Protein 4U9R (pdb70)

B-factor: mean 65.25, std 26.07, range [25.72, 139.57]

Organism: Cupriavidus metallidurans (strain ATCC 43123 / DSM 2839 / NBRC 102507 / CH34) (NCBI:txid266264)

Solvent-accessible surface area: 8232 Å² total; per-residue (Å²): 182,70,44,87,120,20,116,28,59,7,50,106,9,2,79,66,32,54,49,23,92,4,29,0,3,118,49,0,6,60,84,0,123,64,84,159,14,22,109,34,4,69,64,76,116,22,166,104,58,69,90,0,52,0,0,0,34,5,44,56,101,68,19,63,80,62,132,0,109,108,26,0,57,52,16,0,59,95,5,33,80,90,25,11,41,23,98,49,91,5,134,62,121,22,107,137,139,81,2,124,52,9,6,62,62,5,116,89,44,87,3,21,76,59,1,106,19,57,65,72,0,59,3,59,6,1,6,14,64,119,169,37,60,27,71,34,2,46,137,35,14,45,142,137,7,65,56

InterPro domains:
  IPR001757 P-type ATPase [TIGR01494] (273-796)
  IPR006121 Heavy metal-associated domain, HMA [cd00371] (98-144)
  IPR008250 P-type ATPase, A domain superfamily [SSF81653] (303-416)
  IPR018303 P-type ATPase, phosphorylation site [PS00154] (518-524)
  IPR023214 HAD superfamily [G3DSA:3.40.50.1000] (507-770)
  IPR023298 P-type ATPase, transmembrane domain superfamily [SSF81665] (253-510)
  IPR023299 P-type ATPase, cytoplasmic domain N [G3DSA:3.40.1110.10] (527-652)
  IPR027256 P-type ATPase, subfamily IB [TIGR01525] (250-821)
  IPR036163 Heavy metal-associated domain superfamily [SSF55008] (84-148)
  IPR036412 HAD-like superfamily [SSF56784] (515-818)
  IPR044492 P-type ATPase, haloacid dehalogenase domain [SFLDF00027] (498-772)
  IPR051014 Cation Transport ATPase Type IB [PTHR48085] (89-824)
  I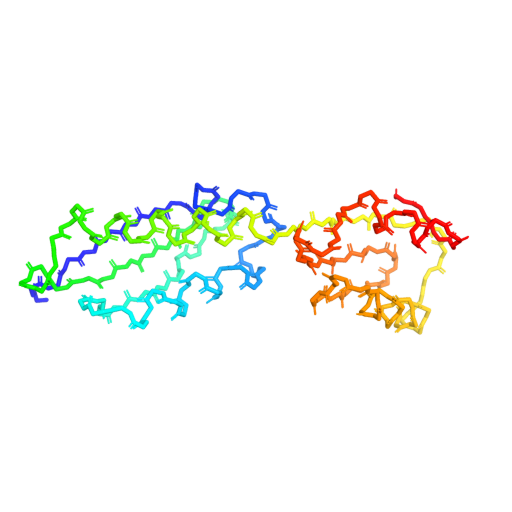PR059000 P-type ATPase, A domain [PF00122] (301-416)

Secondary structure (DSSP, 8-state):
---EEEEEEHHHHSTT-SSTTSHHHHHHHHHHHTSTTEEEEEEE--SSGGG-EEEEEE-TTTS-HHHHHHHHHHHHHHHHHHEEEEEEE-SS---HHHHHHHHHHHHTSTTEEEEEE-TT-EEEEEEETTT--HHHHHHHHHTT---

Structure (mmCIF, N/CA/C/O backbone):
data_4U9R
#
_entry.id   4U9R
#
_cell.length_a   58.160
_cell.length_b   58.160
_cell.length_c   72.010
_cell.angle_alpha   90.000
_cell.angle_beta   90.000
_cell.angle_gamma   90.000
#
_symmetry.space_group_name_H-M   'P 41'
#
loop_
_entity.id
_entity.type
_entity.pdbx_description
1 polymer 'CzcP cation efflux P1-ATPase'
2 non-polymer 'CADMIUM ION'
3 non-polymer "3,3',3''-phosphanetriyltripropanoic acid"
4 water water
#
loop_
_atom_site.group_PDB
_atom_site.id
_atom_site.type_symbol
_atom_site.label_atom_id
_atom_site.label_alt_id
_atom_site.label_comp_id
_atom_site.label_asym_id
_atom_site.label_entity_id
_atom_site.label_seq_id
_atom_site.pdbx_PDB_ins_code
_atom_site.Cartn_x
_atom_site.Cartn_y
_atom_site.Cartn_z
_atom_site.occupancy
_atom_site.B_iso_or_equiv
_atom_site.auth_seq_id
_atom_site.auth_comp_id
_atom_site.auth_asym_id
_atom_site.auth_atom_id
_atom_site.pdbx_PDB_model_num
ATOM 1 N N . ASN A 1 21 ? -37.073 40.037 12.390 1.00 80.58 21 ASN A N 1
ATOM 2 C CA . ASN A 1 21 ? -38.404 39.592 12.783 1.00 83.61 21 ASN A CA 1
ATOM 3 C C . ASN A 1 21 ? -38.356 38.440 13.781 1.00 82.13 21 ASN A C 1
ATOM 4 O O . ASN A 1 21 ? -37.887 38.602 14.908 1.00 80.62 21 ASN A O 1
ATOM 9 N N . ALA A 1 22 ? -38.844 37.278 13.360 1.00 73.50 22 ALA A N 1
ATOM 10 C CA . ALA A 1 22 ? -38.857 36.087 14.223 1.00 70.64 22 ALA A CA 1
ATOM 11 C C . ALA A 1 22 ? -37.524 35.353 14.130 1.00 66.38 22 ALA A C 1
ATOM 12 O O . ALA A 1 22 ? -37.258 34.434 14.911 1.00 73.89 22 ALA A O 1
ATOM 14 N N . THR A 1 23 ? -36.707 35.753 13.161 1.00 53.67 23 THR A N 1
ATOM 15 C CA . THR A 1 23 ? -35.380 35.188 12.934 1.00 49.91 23 THR A CA 1
ATOM 16 C C . THR A 1 23 ? -34.455 35.275 14.152 1.00 45.93 23 THR A C 1
ATOM 17 O O . THR A 1 23 ? -34.367 36.318 14.798 1.00 45.93 23 THR A O 1
ATOM 21 N N . GLU A 1 24 ? -33.780 34.174 14.471 1.00 38.62 24 GLU A N 1
ATOM 22 C CA . GLU A 1 24 ? -32.766 34.176 15.538 1.00 36.60 24 GLU A CA 1
ATOM 23 C C . GLU A 1 24 ? -31.449 33.833 14.903 1.00 35.67 24 GLU A C 1
ATOM 24 O O . GLU A 1 24 ? -31.422 33.243 13.813 1.00 30.46 24 GLU A O 1
ATOM 30 N N . LYS A 1 25 ? -30.366 34.219 15.571 1.00 32.39 25 LYS A N 1
ATOM 31 C CA . LYS A 1 25 ? -29.020 34.035 15.067 1.00 33.18 25 LYS A CA 1
ATOM 32 C C . LYS A 1 25 ? -28.166 33.298 16.066 1.00 32.21 25 LYS A C 1
ATOM 33 O O . LYS A 1 25 ? -28.279 33.553 17.239 1.00 29.90 25 LYS A O 1
ATOM 39 N N . LEU A 1 26 ? -27.269 32.449 15.592 1.00 29.86 26 LEU A N 1
ATOM 40 C CA . LEU A 1 26 ? -26.214 31.910 16.431 1.00 31.17 26 LEU A CA 1
ATOM 41 C C . LEU A 1 26 ? -24.878 32.023 15.734 1.00 30.97 26 LEU A C 1
ATOM 42 O O . LEU A 1 26 ? -24.790 31.924 14.490 1.00 28.27 26 LEU A O 1
ATOM 47 N N . ARG A 1 27 ? -23.829 32.207 16.527 1.00 29.83 27 ARG A N 1
ATOM 48 C CA . ARG A 1 27 ? -22.478 32.331 16.006 1.00 31.91 27 ARG A CA 1
ATOM 49 C C . ARG A 1 27 ? -21.533 31.412 16.704 1.00 32.93 27 ARG A C 1
ATOM 50 O O . ARG A 1 27 ? -21.663 31.160 17.882 1.00 33.64 27 ARG A O 1
ATOM 58 N N . LEU A 1 28 ? -20.573 30.914 15.960 1.00 33.17 28 LEU A N 1
ATOM 59 C CA . LEU A 1 28 ? -19.558 30.067 16.480 1.00 37.20 28 LEU A CA 1
ATOM 60 C C . LEU A 1 28 ? -18.252 30.468 15.794 1.00 41.56 28 LEU A C 1
ATOM 61 O O . LEU A 1 28 ? -18.258 31.011 14.672 1.00 39.37 28 LEU A O 1
ATOM 66 N N . ASP A 1 29 ? -17.141 30.194 16.456 1.00 40.71 29 ASP A N 1
ATOM 67 C CA . ASP A 1 29 ? -15.853 30.583 15.950 1.00 45.88 29 ASP A CA 1
ATOM 68 C C . ASP A 1 29 ? -15.407 29.549 14.942 1.00 43.11 29 ASP A C 1
ATOM 69 O O . ASP A 1 29 ? -15.609 28.356 15.115 1.00 43.34 29 ASP A O 1
ATOM 74 N N . ILE A 1 30 ? -14.833 30.014 13.846 1.00 45.42 30 ILE A N 1
ATOM 75 C CA . ILE A 1 30 ? -14.487 29.119 12.747 1.00 45.36 30 ILE A CA 1
ATOM 76 C C . ILE A 1 30 ? -13.477 28.059 13.162 1.00 46.53 30 ILE A C 1
ATOM 77 O O . ILE A 1 30 ? -13.655 26.884 12.835 1.00 44.45 30 ILE A O 1
ATOM 82 N N . PRO A 1 31 ? -12.423 28.451 13.911 1.00 47.41 31 PRO A N 1
ATOM 83 C CA . PRO A 1 31 ? -11.471 27.403 14.244 1.00 48.42 31 PRO A CA 1
ATOM 84 C C . PRO A 1 31 ? -12.079 26.319 15.121 1.00 49.21 31 PRO A C 1
ATOM 85 O O . PRO A 1 31 ? -11.564 25.210 15.148 1.00 54.64 31 PRO A O 1
ATOM 89 N N . VAL A 1 32 ? -13.188 26.621 15.795 1.00 49.36 32 VAL A N 1
ATOM 90 C CA . VAL A 1 32 ? -13.877 25.633 16.606 1.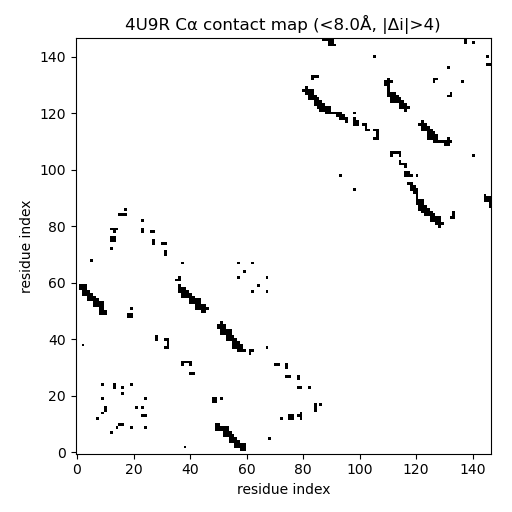00 47.74 32 VAL A CA 1
ATOM 91 C C . VAL A 1 32 ? -14.570 24.603 15.732 1.00 46.99 32 VAL A C 1
ATOM 92 O O . VAL A 1 32 ? -14.571 23.427 16.076 1.00 45.06 32 VAL A O 1
ATOM 96 N N . LEU A 1 33 ? -15.197 25.050 14.637 1.00 40.98 33 LEU A N 1
ATOM 97 C CA . LEU A 1 33 ? -15.832 24.155 13.721 1.00 38.09 33 LEU A CA 1
ATOM 98 C C . LEU A 1 33 ? -14.819 23.515 12.798 1.00 41.23 33 LEU A C 1
ATOM 99 O O . LEU A 1 33 ? -14.943 22.346 12.464 1.00 35.93 33 LEU A O 1
ATOM 104 N N . LEU A 1 34 ? -13.864 24.323 12.333 1.00 42.32 34 LEU A N 1
ATOM 105 C CA . LEU A 1 34 ? -12.937 23.913 11.288 1.00 43.43 34 LEU A CA 1
ATOM 106 C C . LEU A 1 34 ? -11.518 24.197 11.798 1.00 47.58 34 LEU A C 1
ATOM 107 O O . LEU A 1 34 ? -10.925 25.207 11.429 1.00 47.82 34 LEU A O 1
ATOM 112 N N . PRO A 1 35 ? -11.013 23.339 12.704 1.00 48.80 35 PRO A N 1
ATOM 113 C CA . PRO A 1 35 ? -9.654 23.513 13.233 1.00 57.64 35 PRO A CA 1
ATOM 114 C C . PRO A 1 35 ? -8.575 23.334 12.167 1.00 52.88 3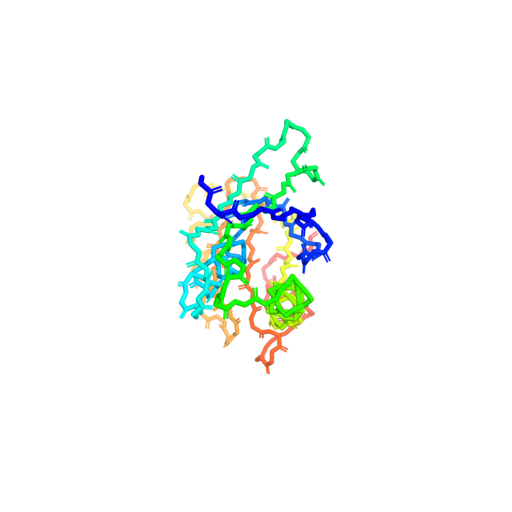5 PRO A C 1
ATOM 115 O O . PRO A 1 35 ? -8.681 22.460 11.314 1.00 54.82 35 PRO A O 1
ATOM 119 N N . GLY A 1 36 ? -7.572 24.199 12.187 1.00 61.98 36 GLY A N 1
ATOM 120 C CA . GLY A 1 36 ? -6.352 23.983 11.392 1.00 64.86 36 GLY A CA 1
ATOM 121 C C . GLY A 1 36 ? -6.434 24.377 9.931 1.00 67.60 36 GLY A C 1
ATOM 122 O O . GLY A 1 36 ? -5.748 23.801 9.090 1.00 69.78 36 GLY A O 1
ATOM 123 N N . LEU A 1 37 ? -7.277 25.350 9.613 1.00 67.64 37 LEU A N 1
ATOM 124 C CA . LEU A 1 37 ? -7.276 25.926 8.283 1.00 65.67 37 LEU A CA 1
ATOM 125 C C . LEU A 1 37 ? -6.152 26.956 8.204 1.00 73.22 37 LEU A C 1
ATOM 126 O O . LEU A 1 37 ? -5.845 27.608 9.212 1.00 72.81 37 LEU A O 1
ATOM 131 N N . PRO A 1 38 ? -5.538 27.114 7.013 1.00 76.58 38 PRO A N 1
ATOM 132 C CA . PRO A 1 38 ? -4.575 28.201 6.807 1.00 82.01 38 PRO A CA 1
ATOM 133 C C . PRO A 1 38 ? -5.188 29.570 7.067 1.00 82.58 38 PRO A C 1
ATOM 134 O O . PRO A 1 38 ? -4.618 30.382 7.798 1.00 84.84 38 PRO A O 1
ATOM 138 N N . ASP A 1 39 ? -6.346 29.814 6.464 1.00 81.39 39 ASP A N 1
ATOM 139 C CA . ASP A 1 39 ? -7.100 31.039 6.704 1.00 77.47 39 ASP A CA 1
ATOM 140 C C . ASP A 1 39 ? -8.592 30.769 6.494 1.00 72.81 39 ASP A C 1
ATOM 141 O O . ASP A 1 39 ? -8.987 29.670 6.090 1.00 67.76 39 ASP A O 1
ATOM 146 N N . SER A 1 40 ? -9.403 31.784 6.755 1.00 69.85 40 SER A N 1
ATOM 147 C CA . SER A 1 40 ? -10.849 31.683 6.626 1.00 67.81 40 SER A CA 1
ATOM 148 C C . SER A 1 40 ? -11.311 31.738 5.169 1.00 66.65 40 SER A C 1
ATOM 149 O O . SER A 1 40 ? -12.518 31.672 4.883 1.00 65.98 40 SER A O 1
ATOM 152 N N . SER A 1 41 ? -10.362 31.866 4.246 1.00 60.17 41 SER A N 1
ATOM 153 C CA . SER A 1 41 ? -10.674 31.799 2.836 1.00 56.28 41 SER A CA 1
ATOM 154 C C . SER A 1 41 ? -10.532 30.368 2.286 1.00 50.71 41 SER A C 1
ATOM 155 O O . SER A 1 41 ? -10.918 30.110 1.143 1.00 52.05 41 SER A O 1
ATOM 158 N N . ASP A 1 42 ? -9.991 29.443 3.088 1.00 49.56 42 ASP A N 1
ATOM 159 C CA . ASP A 1 42 ? -9.878 28.023 2.688 1.00 48.57 42 ASP A CA 1
ATOM 160 C C . ASP A 1 42 ? -11.288 27.552 2.310 1.00 49.40 42 ASP A C 1
ATOM 161 O O . ASP A 1 42 ? -12.259 27.955 2.942 1.00 52.27 42 ASP A O 1
ATOM 166 N N . PRO A 1 43 ? -11.408 26.750 1.246 1.00 47.82 43 PRO A N 1
ATOM 167 C CA . PRO A 1 43 ? -12.703 26.360 0.723 1.00 48.16 43 PRO A CA 1
ATOM 168 C C . PRO A 1 43 ? -13.549 25.485 1.653 1.00 47.50 43 PRO A C 1
ATOM 169 O O . PRO A 1 43 ? -14.718 25.228 1.341 1.00 42.94 43 PRO A O 1
ATOM 173 N N . CYS A 1 44 ? -12.955 25.020 2.749 1.00 40.09 44 CYS A N 1
ATOM 174 C CA . CYS A 1 44 ? -13.684 24.342 3.800 1.00 38.81 44 CYS A CA 1
ATOM 175 C C . CYS A 1 44 ? -14.798 25.258 4.384 1.00 34.25 44 CYS A C 1
ATOM 176 O O . CYS A 1 44 ? -15.895 24.808 4.636 1.00 35.47 44 CYS A O 1
ATOM 179 N N . VAL A 1 45 ? -14.512 26.537 4.559 1.00 38.19 45 VAL A N 1
ATOM 180 C CA . VAL A 1 45 ? -15.495 27.498 5.045 1.00 38.04 45 VAL A CA 1
ATOM 181 C C . VAL A 1 45 ? -16.730 27.568 4.142 1.00 39.93 45 VAL A C 1
ATOM 182 O O . VAL A 1 45 ? -17.875 27.536 4.646 1.00 39.75 45 VAL A O 1
ATOM 186 N N . GLU A 1 46 ? -16.493 27.632 2.829 1.00 40.26 46 GLU A N 1
ATOM 187 C CA . GLU A 1 46 ? -17.552 27.593 1.782 1.00 40.76 46 GLU A CA 1
ATOM 188 C C . GLU A 1 46 ? -18.261 26.256 1.725 1.00 35.80 46 GLU A C 1
ATOM 189 O O . GLU A 1 46 ? -19.484 26.199 1.498 1.00 32.50 46 GLU A O 1
ATOM 195 N N . ARG A 1 47 ? -17.515 25.167 1.865 1.00 34.52 47 ARG A N 1
ATOM 196 C CA . ARG A 1 47 ? -18.172 23.857 1.931 1.00 37.52 47 ARG A CA 1
ATOM 197 C C . ARG A 1 47 ? -19.207 23.845 3.070 1.00 35.39 47 ARG A C 1
ATOM 198 O O . ARG A 1 47 ? -20.352 23.435 2.882 1.00 35.35 47 ARG A O 1
ATOM 206 N N . LEU A 1 48 ? -18.778 24.300 4.241 1.00 32.11 48 LEU A N 1
ATOM 207 C CA . LEU A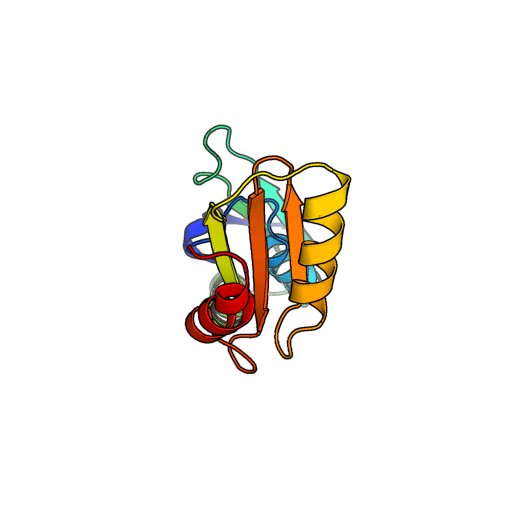 1 48 ? -19.625 24.341 5.428 1.00 31.93 48 LEU A CA 1
ATOM 208 C C . LEU A 1 48 ? -20.833 25.225 5.186 1.00 31.33 48 LEU A C 1
ATOM 209 O O . LEU A 1 48 ? -21.959 24.800 5.377 1.00 28.21 48 LEU A O 1
ATOM 214 N N . LEU A 1 49 ? -20.602 26.448 4.739 1.00 30.99 49 LEU A N 1
ATOM 215 C CA . LEU A 1 49 ? -21.702 27.383 4.523 1.00 31.67 49 LEU A CA 1
ATOM 216 C C . LEU A 1 49 ? -22.669 26.904 3.458 1.00 30.87 49 LEU A C 1
ATOM 217 O O . LEU A 1 49 ? -23.862 26.949 3.679 1.00 28.93 49 LEU A O 1
ATOM 222 N N . SER A 1 50 ? -22.179 26.411 2.332 1.00 30.50 50 SER A N 1
ATOM 223 C CA . SER A 1 50 ? -23.101 25.985 1.244 1.00 32.43 50 SER A CA 1
ATOM 224 C C . SER A 1 50 ? -23.918 24.735 1.619 1.00 31.72 50 SER A C 1
ATOM 225 O O . SER A 1 50 ? -25.119 24.601 1.264 1.00 31.30 50 SER A O 1
ATOM 228 N N . GLU A 1 51 ? -23.313 23.851 2.373 1.00 31.51 51 GLU A N 1
ATOM 229 C CA . GLU A 1 51 ? -24.058 22.708 2.919 1.00 33.79 51 GLU A CA 1
ATOM 230 C C . GLU A 1 51 ? -25.100 23.154 3.912 1.00 34.09 51 GLU A C 1
ATOM 231 O O . GLU A 1 51 ? -26.227 22.684 3.849 1.00 33.23 51 GLU A O 1
ATOM 237 N N . LEU A 1 52 ? -24.772 24.110 4.783 1.00 31.73 52 LEU A N 1
ATOM 238 C CA . LEU A 1 52 ? -25.795 24.608 5.715 1.00 31.32 52 LEU A CA 1
ATOM 239 C C . LEU A 1 52 ? -26.939 25.288 5.019 1.00 31.63 52 LEU A C 1
ATOM 240 O O . LEU A 1 52 ? -28.071 25.159 5.472 1.00 27.64 52 LEU A O 1
ATOM 245 N N . ARG A 1 53 ? -26.662 26.021 3.926 1.00 28.22 53 ARG A N 1
ATOM 246 C CA . ARG A 1 53 ? -27.709 26.750 3.238 1.00 28.25 53 ARG A CA 1
ATOM 247 C C . ARG A 1 53 ? -28.765 25.848 2.589 1.00 28.13 53 ARG A C 1
ATOM 248 O O . ARG A 1 53 ? -29.947 26.221 2.414 1.00 29.82 53 ARG A O 1
ATOM 256 N N . GLY A 1 54 ? -28.329 24.653 2.258 1.00 28.97 54 GLY A N 1
ATOM 257 C CA . GLY A 1 54 ? -29.189 23.623 1.769 1.00 31.05 54 GLY A CA 1
ATOM 258 C C . GLY A 1 54 ? -30.134 22.967 2.746 1.00 33.18 54 GLY A C 1
ATOM 259 O O . GLY A 1 54 ? -30.981 22.204 2.282 1.00 33.89 54 GLY A O 1
ATOM 260 N N . LYS A 1 55 ? -30.029 23.256 4.055 1.00 32.08 55 LYS A N 1
ATOM 261 C CA . LYS A 1 55 ? -30.853 22.579 5.080 1.00 37.29 55 LYS A CA 1
ATOM 262 C C . LYS A 1 55 ? -32.089 23.371 5.429 1.00 36.35 55 LYS A C 1
ATOM 263 O O . LYS A 1 55 ? -32.012 24.582 5.618 1.00 32.58 55 LYS A O 1
ATOM 269 N N . GLU A 1 56 ? -33.215 22.686 5.598 1.00 36.81 56 GLU A N 1
ATOM 270 C CA . GLU A 1 56 ? -34.449 23.369 5.971 1.00 40.22 56 GLU A CA 1
ATOM 271 C C . GLU A 1 56 ? -34.315 24.174 7.296 1.00 39.94 56 GLU A C 1
ATOM 272 O O . GLU A 1 56 ? -33.641 23.770 8.211 1.00 41.73 56 GLU A O 1
ATOM 278 N N . GLY A 1 57 ? -34.932 25.342 7.354 1.00 41.54 57 GLY A N 1
ATOM 279 C CA . GLY A 1 57 ? -34.862 26.173 8.525 1.00 43.63 57 GLY A CA 1
ATOM 280 C C . GLY A 1 57 ? -33.762 27.220 8.536 1.00 40.81 57 GLY A C 1
ATOM 281 O O . GLY A 1 57 ? -33.851 28.164 9.302 1.00 38.58 57 GLY A O 1
ATOM 282 N N . VAL A 1 58 ? -32.722 27.053 7.715 1.00 37.53 58 VAL A N 1
ATOM 283 C CA . VAL A 1 58 ? -31.673 28.044 7.613 1.00 33.91 58 VAL A CA 1
ATOM 284 C C . VAL A 1 58 ? -32.152 29.184 6.753 1.00 30.50 58 VAL A C 1
ATOM 285 O O . VAL A 1 58 ? -32.497 29.008 5.563 1.00 31.46 58 VAL A O 1
ATOM 289 N N . GLU A 1 59 ? -32.132 30.368 7.333 1.00 30.15 59 GLU A N 1
ATOM 290 C CA . GLU A 1 59 ? -32.503 31.584 6.633 1.00 33.34 59 GLU A CA 1
ATOM 291 C C . GLU A 1 59 ? -31.299 32.292 6.048 1.00 33.16 59 GLU A C 1
ATOM 292 O O . GLU A 1 59 ? -31.400 33.038 5.066 1.00 36.40 59 GLU A O 1
ATOM 298 N N . ALA A 1 60 ? -30.151 32.069 6.653 1.00 32.46 60 ALA A N 1
ATOM 299 C CA . ALA A 1 60 ? -28.907 32.553 6.102 1.00 29.82 60 ALA A CA 1
ATOM 300 C C . ALA A 1 60 ? -27.746 31.960 6.839 1.00 29.72 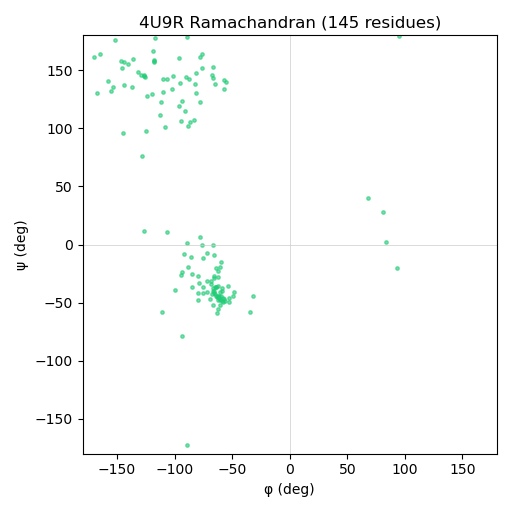60 ALA A C 1
ATOM 301 O O . ALA A 1 60 ? -27.857 31.459 7.983 1.00 30.55 60 ALA A O 1
ATOM 303 N N . ALA A 1 61 ? -26.618 32.025 6.181 1.00 28.76 61 ALA A N 1
ATOM 304 C CA . ALA A 1 61 ? -25.385 31.629 6.763 1.00 30.84 61 ALA A CA 1
ATOM 305 C C . ALA A 1 61 ? -24.268 32.404 6.074 1.00 35.18 61 ALA A C 1
ATOM 306 O O . ALA A 1 61 ? -24.254 32.533 4.833 1.00 37.73 61 ALA A O 1
ATOM 308 N N . HIS A 1 62 ? -23.337 32.930 6.868 1.00 33.98 62 HIS A N 1
ATOM 309 C CA . HIS A 1 62 ? -22.267 33.756 6.318 1.00 35.14 62 HIS A CA 1
ATOM 310 C C . HIS A 1 62 ? -21.149 33.914 7.340 1.00 34.23 62 HIS A C 1
ATOM 311 O O . HIS A 1 62 ? -21.301 33.588 8.557 1.00 28.74 62 HIS A O 1
ATOM 318 N N . ILE A 1 63 ? -20.011 34.355 6.844 1.00 32.58 63 ILE A N 1
ATOM 319 C CA . ILE A 1 63 ? -18.837 34.604 7.660 1.00 38.79 63 ILE A CA 1
ATOM 320 C C . ILE A 1 63 ? -18.887 36.015 8.194 1.00 39.39 63 ILE A C 1
ATOM 321 O O . ILE A 1 63 ? -19.355 36.916 7.504 1.00 40.28 63 ILE A O 1
ATOM 326 N N . LYS A 1 64 ? -18.437 36.183 9.438 1.00 44.98 64 LYS A N 1
ATOM 327 C CA . LYS A 1 64 ? -18.190 37.491 10.081 1.00 49.01 64 LYS A CA 1
ATOM 328 C C . LYS A 1 64 ? -16.693 37.600 10.295 1.00 51.40 64 LYS A C 1
ATOM 329 O O . LYS A 1 64 ? -16.108 36.866 11.110 1.00 54.35 64 LYS A O 1
ATOM 335 N N . THR A 1 65 ? -16.074 38.501 9.558 1.00 55.14 65 THR A N 1
ATOM 336 C CA . THR A 1 65 ? -14.623 38.553 9.463 1.00 63.62 65 THR A CA 1
ATOM 337 C C . THR A 1 65 ? -13.992 39.274 10.642 1.00 67.99 65 THR A C 1
ATOM 338 O O . THR A 1 65 ? -14.415 40.372 11.001 1.00 64.69 65 THR A O 1
ATOM 342 N N . ALA A 1 66 ? -12.985 38.647 11.244 1.00 76.97 66 ALA A N 1
ATOM 343 C CA . ALA A 1 66 ? -12.184 39.299 12.282 1.00 91.78 66 ALA A CA 1
ATOM 344 C C . ALA A 1 66 ? -10.845 39.773 11.714 1.00 100.24 66 ALA A C 1
ATOM 345 O O . ALA A 1 66 ? -10.264 39.121 10.834 1.00 103.14 66 ALA A O 1
ATOM 347 N N . ASN A 1 67 ? -10.371 40.911 12.224 1.00 112.61 67 ASN A N 1
ATOM 348 C CA . ASN A 1 67 ? -9.062 41.464 11.851 1.00 113.77 67 ASN A CA 1
ATOM 349 C C . ASN A 1 67 ? -7.947 40.478 12.186 1.00 110.47 67 ASN A C 1
ATOM 350 O O . ASN A 1 67 ? -7.038 40.253 11.381 1.00 106.12 67 ASN A O 1
ATOM 355 N N . VAL A 1 68 ? -8.034 39.897 13.382 1.00 106.73 68 VAL A N 1
ATOM 356 C CA . VAL A 1 68 ? -7.284 38.691 13.716 1.00 108.30 68 VAL A CA 1
ATOM 357 C C . VAL A 1 68 ? -8.096 37.513 13.165 1.00 108.62 68 VAL A C 1
ATOM 358 O O . VAL A 1 68 ? -9.143 37.165 13.717 1.00 108.81 68 VAL A O 1
ATOM 362 N N . ASP A 1 69 ? -7.619 36.906 12.079 1.00 102.84 69 ASP A N 1
ATOM 363 C CA . ASP A 1 69 ? -8.441 35.981 11.284 1.00 97.11 69 ASP A CA 1
ATOM 364 C C . ASP A 1 69 ? -9.079 34.834 12.082 1.00 97.62 69 ASP A C 1
ATOM 365 O O . A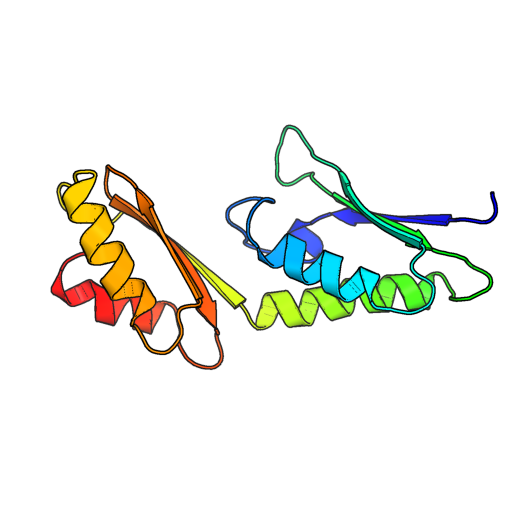SP A 1 69 ? -10.209 34.433 11.789 1.00 95.77 69 ASP A O 1
ATOM 370 N N . SER A 1 70 ? -8.373 34.321 13.090 1.00 95.16 70 SER A N 1
ATOM 371 C CA . SER A 1 70 ? -8.869 33.184 13.889 1.00 92.66 70 SER A CA 1
ATOM 372 C C . SER A 1 70 ? -9.941 33.545 14.948 1.00 83.41 70 SER A C 1
ATOM 373 O O . SER A 1 70 ? -10.317 32.696 15.776 1.00 72.99 70 SER A O 1
ATOM 376 N N . ASP A 1 71 ? -10.398 34.802 14.934 1.00 74.41 71 ASP A N 1
ATOM 377 C CA . ASP A 1 71 ? -11.592 35.225 15.663 1.00 72.23 71 ASP A CA 1
ATOM 378 C C . ASP A 1 71 ? -12.762 35.465 14.695 1.00 65.08 71 ASP A C 1
ATOM 379 O O . ASP A 1 71 ? -13.784 36.053 15.077 1.00 55.79 71 ASP A O 1
ATOM 384 N N . SER A 1 72 ? -12.599 35.053 13.439 1.00 53.31 72 SER A N 1
ATOM 385 C CA . SER A 1 72 ? -13.698 35.098 12.479 1.00 52.20 72 SER A CA 1
ATOM 386 C C . SER A 1 72 ? -14.766 34.100 12.906 1.00 46.50 72 SER A C 1
ATOM 387 O O . SER A 1 72 ? -14.459 33.019 13.369 1.00 43.24 72 SER A O 1
ATOM 390 N N . GLN A 1 73 ? -16.018 34.456 12.707 1.00 40.87 73 GLN A N 1
ATOM 391 C CA . GLN A 1 73 ? -17.100 33.572 13.057 1.00 42.23 73 GLN A CA 1
ATOM 392 C C . GLN A 1 73 ? -17.941 33.182 11.854 1.00 41.09 73 GLN A C 1
ATOM 393 O O . GLN A 1 73 ? -17.831 33.784 10.763 1.00 39.31 73 GLN A O 1
ATOM 399 N N . ILE A 1 74 ? -18.779 32.166 12.051 1.00 38.49 74 ILE A N 1
ATOM 400 C CA . ILE A 1 74 ? -19.929 31.995 11.172 1.00 37.63 74 ILE A CA 1
ATOM 401 C C . ILE A 1 74 ? -21.137 32.387 11.936 1.00 35.09 74 ILE A C 1
ATOM 402 O O . ILE A 1 74 ? -21.244 32.106 13.135 1.00 31.80 74 ILE A O 1
ATOM 407 N N . CYS A 1 75 ? -22.039 33.030 11.221 1.00 31.03 75 CYS A N 1
ATOM 408 C CA . CYS A 1 75 ? -23.266 33.457 11.740 1.00 33.29 75 CYS A CA 1
ATOM 409 C C . CYS A 1 75 ? -24.342 32.765 10.921 1.00 31.18 75 CYS A C 1
ATOM 410 O O . CYS A 1 75 ? -24.332 32.797 9.689 1.00 28.72 75 CYS A O 1
ATOM 413 N N . VAL A 1 76 ? -25.283 32.131 11.620 1.00 28.53 76 VAL A N 1
ATOM 414 C CA . VAL A 1 76 ? -26.347 31.410 10.999 1.00 27.31 76 VAL A CA 1
ATOM 415 C C . VAL A 1 76 ? -27.649 31.977 11.512 1.00 29.93 76 VAL A C 1
ATOM 416 O O . VAL A 1 76 ? -27.842 32.082 12.703 1.00 29.20 76 VAL A O 1
ATOM 420 N N . HIS A 1 77 ? -28.533 32.343 10.593 1.00 26.73 77 HIS A N 1
ATOM 421 C CA . HIS A 1 77 ? -29.828 32.816 10.908 1.00 28.90 77 HIS A CA 1
ATOM 422 C C . HIS A 1 77 ? -30.818 31.675 10.663 1.00 32.95 77 HIS A C 1
ATOM 423 O O . HIS A 1 77 ? -30.774 30.986 9.643 1.00 34.51 77 HIS A O 1
ATOM 430 N N . TYR A 1 78 ? -31.707 31.472 11.615 1.00 33.24 78 TYR A N 1
ATOM 431 C CA . TYR A 1 78 ? -32.688 30.448 11.504 1.00 35.68 78 TYR A CA 1
ATOM 432 C C . TYR A 1 78 ? -34.072 30.963 11.945 1.00 36.89 78 TYR A C 1
ATOM 433 O O . TYR A 1 78 ? -34.212 31.986 12.660 1.00 38.31 78 TYR A O 1
ATOM 442 N N . ASP A 1 79 ? -35.076 30.238 11.481 1.00 39.23 79 ASP A N 1
ATOM 443 C CA . ASP A 1 79 ? -36.480 30.420 11.841 1.00 41.54 79 ASP A CA 1
ATOM 444 C C . ASP A 1 79 ? -36.810 29.472 12.989 1.00 40.92 79 ASP A C 1
ATOM 445 O O . ASP A 1 79 ? -36.943 28.261 12.780 1.00 44.97 79 ASP A O 1
ATOM 450 N N . PRO A 1 80 ? -36.954 29.998 14.208 1.00 40.55 80 PRO A N 1
ATOM 451 C CA . PRO A 1 80 ? -37.225 29.082 15.289 1.00 46.92 80 PRO A CA 1
ATOM 452 C C . PRO A 1 80 ? -38.602 28.364 15.241 1.00 50.72 80 PRO A C 1
ATOM 453 O O . PRO A 1 80 ? -38.876 27.570 16.129 1.00 54.33 80 PRO A O 1
ATOM 457 N N . ALA A 1 81 ? -39.451 28.627 14.247 1.00 48.92 81 ALA A N 1
ATOM 458 C CA . ALA A 1 81 ? -40.693 27.860 14.109 1.00 52.21 81 ALA A CA 1
ATOM 459 C C . ALA A 1 81 ? -40.430 26.586 13.331 1.00 54.25 81 ALA A C 1
ATOM 460 O O . ALA A 1 81 ? -41.133 25.604 13.491 1.00 59.52 81 ALA A O 1
ATOM 462 N N . ALA A 1 82 ? -39.390 26.613 12.502 1.00 55.95 82 ALA A N 1
ATOM 463 C CA . ALA A 1 82 ? -39.003 25.492 11.665 1.00 49.70 82 ALA A CA 1
ATOM 464 C C . ALA A 1 82 ? -37.952 24.594 12.302 1.00 48.73 82 ALA A C 1
ATOM 465 O O . ALA A 1 82 ? -37.818 23.428 11.913 1.00 46.56 82 ALA A O 1
ATOM 467 N N . ILE A 1 83 ? -37.164 25.119 13.242 1.00 45.50 83 ILE A N 1
ATOM 468 C CA . ILE A 1 83 ? -36.069 24.324 13.819 1.00 39.35 83 ILE A CA 1
ATOM 469 C C . ILE A 1 83 ? -35.675 24.873 15.164 1.00 37.35 83 ILE A C 1
ATOM 470 O O . ILE A 1 83 ? -35.678 26.089 15.363 1.00 40.15 83 ILE A O 1
ATOM 475 N N . SER A 1 84 ? -35.380 23.993 16.113 1.00 35.51 84 SER A N 1
ATOM 476 C CA . SER A 1 84 ? -35.019 24.431 17.438 1.00 34.19 84 SER A CA 1
ATOM 477 C C . SER A 1 84 ? -33.567 24.920 17.438 1.00 34.60 84 SER A C 1
ATOM 478 O O . SER A 1 84 ? -32.801 24.586 16.534 1.00 35.19 84 SER A O 1
ATOM 481 N N . LEU A 1 85 ? -33.184 25.691 18.442 1.00 33.81 85 LEU A N 1
ATOM 482 C CA . LEU A 1 85 ? -31.800 26.106 18.557 1.00 33.03 85 LEU A CA 1
ATOM 483 C C . LEU A 1 85 ? -30.864 24.898 18.691 1.00 33.68 85 LEU A C 1
ATOM 484 O O . LEU A 1 85 ? -29.839 24.809 18.017 1.00 33.74 85 LEU A O 1
ATOM 489 N N . ALA A 1 86 ? -31.217 23.977 19.569 1.00 31.26 86 ALA A N 1
ATOM 490 C CA . ALA A 1 86 ? -30.451 22.735 19.754 1.00 33.94 86 ALA A CA 1
ATOM 491 C C . ALA A 1 86 ? -30.133 22.009 18.460 1.00 31.81 86 ALA A C 1
ATOM 492 O O . ALA A 1 86 ? -29.024 21.553 18.240 1.00 32.11 86 ALA A O 1
ATOM 494 N N . ARG A 1 87 ? -31.137 21.919 17.614 1.00 32.94 87 ARG A N 1
ATOM 495 C CA . ARG A 1 87 ? -31.071 21.227 16.345 1.00 35.57 87 ARG A CA 1
ATOM 496 C C . ARG A 1 87 ? -30.282 22.024 15.272 1.00 33.81 87 ARG A C 1
ATOM 497 O O . ARG A 1 87 ? -29.468 21.446 14.555 1.00 30.67 87 ARG A O 1
ATOM 505 N N . ILE A 1 88 ? -30.463 23.345 15.177 1.00 31.68 88 ILE A N 1
ATOM 506 C CA . ILE A 1 88 ? -29.644 24.099 14.229 1.00 29.42 88 ILE A CA 1
ATOM 507 C C . ILE A 1 88 ? -28.166 24.035 14.652 1.00 26.64 88 ILE A C 1
ATOM 508 O O . ILE A 1 88 ? -27.289 23.757 13.828 1.00 27.29 88 ILE A O 1
ATOM 513 N N . ARG A 1 89 ? -27.881 24.171 15.933 1.00 26.00 89 ARG A N 1
ATOM 514 C CA . ARG A 1 89 ? -26.481 24.163 16.380 1.00 26.89 89 ARG A CA 1
ATOM 515 C C . ARG A 1 89 ? -25.811 22.778 16.132 1.00 30.93 89 ARG A C 1
ATOM 516 O O . ARG A 1 89 ? -24.634 22.687 15.764 1.00 30.96 89 ARG A O 1
ATOM 524 N N . GLU A 1 90 ? -26.577 21.710 16.310 1.00 33.82 90 GLU A N 1
ATOM 525 C CA . GLU A 1 90 ? -26.098 20.346 16.055 1.00 36.11 90 GLU A CA 1
ATOM 526 C C . GLU A 1 90 ? -25.766 20.147 14.591 1.00 32.47 90 GLU A C 1
ATOM 527 O O . GLU A 1 90 ? -24.734 19.560 14.243 1.00 33.88 90 GLU A O 1
ATOM 533 N N . LEU A 1 91 ? -26.649 20.627 13.742 1.00 31.66 91 LEU A N 1
ATOM 534 C CA . LEU A 1 91 ? -26.416 20.658 12.318 1.00 36.21 91 LEU A CA 1
ATOM 535 C C . LEU A 1 91 ? -25.139 21.433 12.002 1.00 33.69 91 LEU A C 1
ATOM 536 O O . LEU A 1 91 ? -24.303 20.954 11.262 1.00 32.65 91 LEU A O 1
ATOM 541 N N . VAL A 1 92 ? -24.958 22.607 12.591 1.00 33.31 92 VAL A N 1
ATOM 542 C CA . VAL A 1 92 ? -23.712 23.353 12.355 1.00 31.56 92 VAL A CA 1
ATOM 543 C C . VAL A 1 92 ? -22.481 22.603 12.851 1.00 30.18 92 VAL A C 1
ATOM 544 O O . VAL A 1 92 ? -21.552 22.403 12.099 1.00 31.32 92 VAL A O 1
ATOM 548 N N . THR A 1 93 ? -22.448 22.224 14.122 1.00 31.11 93 THR A N 1
ATOM 549 C CA . THR A 1 93 ? -21.271 21.570 14.696 1.00 31.84 93 THR A CA 1
ATOM 550 C C . THR A 1 93 ? -20.992 20.206 14.059 1.00 34.06 93 THR A C 1
ATOM 551 O O . THR A 1 93 ? -19.829 19.840 13.890 1.00 33.11 93 THR A O 1
ATOM 555 N N . SER A 1 94 ? -22.022 19.441 13.710 1.00 33.14 94 SER A N 1
ATOM 556 C CA . SER A 1 94 ? -21.754 18.125 13.106 1.00 36.51 94 SER A CA 1
ATOM 557 C C . SER A 1 94 ? -21.372 18.215 11.608 1.00 39.21 94 SER A C 1
ATOM 558 O O . SER A 1 94 ? -20.601 17.391 11.114 1.00 39.97 94 SER A O 1
ATOM 561 N N . THR A 1 95 ? -21.919 19.179 10.879 1.00 36.75 95 THR A N 1
ATOM 562 C CA . THR A 1 95 ? -21.529 19.342 9.481 1.00 35.97 95 THR A CA 1
ATOM 563 C C . THR A 1 95 ? -20.056 19.758 9.446 1.00 36.37 95 THR A C 1
ATOM 564 O O . THR A 1 95 ? -19.283 19.277 8.621 1.00 38.81 95 THR A O 1
ATOM 568 N N . GLY A 1 96 ? -19.679 20.623 10.367 1.00 34.98 96 GLY A N 1
ATOM 569 C CA . GLY A 1 96 ? -18.289 21.030 10.556 1.00 38.23 96 GLY A CA 1
ATOM 570 C C . GLY A 1 96 ? -17.360 19.894 10.905 1.00 43.14 96 GLY A C 1
ATOM 571 O O . GLY A 1 96 ? -16.223 19.826 10.392 1.00 39.07 96 GLY A O 1
ATOM 572 N N . ALA A 1 97 ? -17.826 18.988 11.771 1.00 44.69 97 ALA A N 1
ATOM 573 C CA . ALA A 1 97 ? -17.019 17.840 12.186 1.00 43.06 97 ALA A CA 1
ATOM 574 C C . ALA A 1 97 ? -16.686 16.956 10.996 1.00 40.83 97 ALA A C 1
ATOM 575 O O . ALA A 1 97 ? -15.560 16.551 10.855 1.00 46.95 97 ALA A O 1
ATOM 577 N N . VAL A 1 98 ? -17.654 16.693 10.140 1.00 39.02 98 VAL A N 1
ATOM 578 C CA . VAL A 1 98 ? -17.447 15.856 8.973 1.00 44.04 98 VAL A CA 1
ATOM 579 C C . VAL A 1 98 ? -16.522 16.496 7.930 1.00 45.65 98 VAL A C 1
ATOM 580 O O . VAL A 1 98 ? -15.673 15.810 7.361 1.00 45.42 98 VAL A O 1
ATOM 584 N N . ILE A 1 99 ? -16.691 17.791 7.670 1.00 43.68 99 ILE A N 1
ATOM 585 C CA . ILE A 1 99 ? -15.799 18.500 6.752 1.00 39.42 99 ILE A CA 1
ATOM 586 C C . ILE A 1 99 ? -14.359 18.498 7.275 1.00 42.03 99 ILE A C 1
ATOM 587 O O . ILE A 1 99 ? -13.422 18.186 6.547 1.00 45.48 99 ILE A O 1
ATOM 592 N N . SER A 1 100 ? -14.209 18.842 8.540 1.00 42.27 100 SER A N 1
ATOM 593 C CA . SER A 1 100 ? -12.939 18.897 9.209 1.00 43.70 100 SER A CA 1
ATOM 594 C C . SER A 1 100 ? -12.170 17.562 9.213 1.00 51.07 100 SER A C 1
ATOM 595 O O . SER A 1 100 ? -10.939 17.557 9.112 1.00 50.69 100 SER A O 1
ATOM 598 N N . SER A 1 101 ? -12.881 16.445 9.349 1.00 46.74 101 SER A N 1
ATOM 599 C CA . SER A 1 101 ? -12.231 15.140 9.401 1.00 53.12 101 SER A CA 1
ATOM 600 C C . SER A 1 101 ? -11.861 14.651 8.006 1.00 59.32 101 SER A C 1
ATOM 601 O O . SER A 1 101 ? -10.932 13.865 7.834 1.00 56.97 101 SER A O 1
ATOM 604 N N . ARG A 1 102 ? -12.621 15.120 7.020 1.00 58.38 102 ARG A N 1
ATOM 605 C CA . ARG A 1 102 ? -12.523 14.630 5.674 1.00 59.69 102 ARG A CA 1
ATOM 606 C C . ARG A 1 102 ? -11.431 15.320 4.874 1.00 55.98 102 ARG A C 1
ATOM 607 O O . ARG A 1 102 ? -10.789 14.659 4.071 1.00 57.11 102 ARG A O 1
ATOM 615 N N . PHE A 1 103 ? -11.223 16.624 5.088 1.00 53.12 103 PHE A N 1
ATOM 616 C CA . PHE A 1 103 ? -10.268 17.407 4.291 1.00 53.90 103 PHE A CA 1
ATOM 617 C C . PHE A 1 103 ? -9.056 17.862 5.047 1.00 54.23 103 PHE A C 1
ATOM 618 O O . PHE A 1 103 ? -9.174 18.595 6.030 1.00 53.21 103 PHE A O 1
ATOM 626 N N . GLY A 1 104 ? -7.887 17.462 4.534 1.00 58.39 104 GLY A N 1
ATOM 627 C CA . GLY A 1 104 ? -6.603 17.809 5.117 1.00 55.42 104 GLY A CA 1
ATOM 628 C C . GLY A 1 104 ? -6.000 19.009 4.431 1.00 57.89 104 GLY A C 1
ATOM 629 O O . GLY A 1 104 ? -6.400 19.371 3.324 1.00 57.21 104 GLY A O 1
ATOM 630 N N . HIS A 1 105 ? -5.055 19.642 5.117 1.00 63.37 105 HIS A N 1
ATOM 631 C CA . HIS A 1 105 ? -4.269 20.738 4.562 1.00 71.46 105 HIS A CA 1
ATOM 632 C C . HIS A 1 105 ? -2.833 20.667 5.078 1.00 76.42 105 HIS A C 1
ATOM 633 O O . HIS A 1 105 ? -2.598 20.393 6.255 1.00 70.70 105 HIS A O 1
ATOM 640 N N . VAL A 1 106 ? -1.885 20.897 4.177 1.00 79.21 106 VAL A N 1
ATOM 641 C CA . VAL A 1 106 ? -0.528 21.260 4.561 1.00 79.16 106 VAL A CA 1
ATOM 642 C C . VAL A 1 106 ? -0.159 22.543 3.834 1.00 75.69 106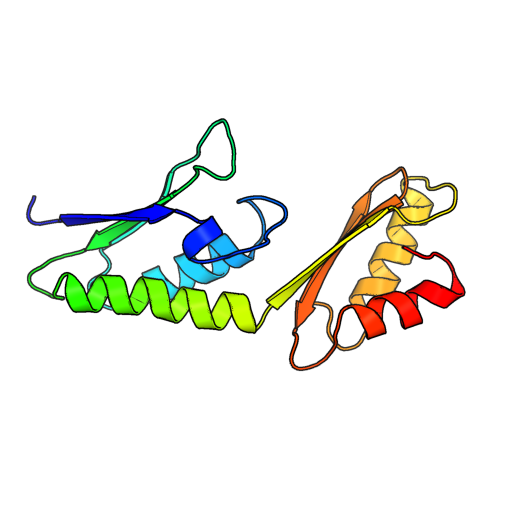 VAL A C 1
ATOM 643 O O . VAL A 1 106 ? -0.597 22.789 2.714 1.00 69.09 106 VAL A O 1
ATOM 647 N N . LEU A 1 107 ? 0.610 23.375 4.517 1.00 79.68 107 LEU A N 1
ATOM 648 C CA . LEU A 1 107 ? 1.182 24.575 3.932 1.00 87.28 107 LEU A CA 1
ATOM 649 C C . LEU A 1 107 ? 2.700 24.471 4.161 1.00 87.57 107 LEU A C 1
ATOM 650 O O . LEU A 1 107 ? 3.204 24.768 5.258 1.00 80.62 107 LEU A O 1
ATOM 655 N N . TRP A 1 108 ? 3.410 24.002 3.135 1.00 82.46 108 TRP A N 1
ATOM 656 C CA . TRP A 1 108 ? 4.835 23.723 3.252 1.00 76.92 108 TRP A CA 1
ATOM 657 C C . TRP A 1 108 ? 5.673 24.707 2.473 1.00 74.48 108 TRP A C 1
ATOM 658 O O . TRP A 1 108 ? 5.282 25.135 1.378 1.00 63.25 108 TRP A O 1
ATOM 669 N N . GLN A 1 109 ? 6.816 25.049 3.080 1.00 77.50 109 GLN A N 1
ATOM 670 C CA . GLN A 1 109 ? 7.910 25.795 2.450 1.00 76.75 109 GLN A CA 1
ATOM 671 C C . GLN A 1 109 ? 8.851 24.784 1.783 1.00 71.19 109 GLN A C 1
ATOM 672 O O . GLN A 1 109 ? 9.628 24.098 2.461 1.00 63.90 109 GLN A O 1
ATOM 678 N N . LEU A 1 110 ? 8.744 24.660 0.459 1.00 71.55 110 LEU A N 1
ATOM 679 C CA . LEU A 1 110 ? 9.606 23.740 -0.285 1.00 71.40 110 LEU A CA 1
ATOM 680 C C . LEU A 1 110 ? 11.014 24.309 -0.446 1.00 68.29 110 LEU A C 1
ATOM 681 O O . LEU A 1 110 ? 11.222 25.521 -0.464 1.00 65.93 110 LEU A O 1
ATOM 686 N N . LYS A 1 111 ? 11.989 23.424 -0.550 1.00 70.64 111 LYS A N 1
ATOM 687 C CA . LYS A 1 111 ? 13.356 23.848 -0.807 1.00 74.63 111 LYS A CA 1
ATOM 688 C C . LYS A 1 111 ? 13.483 24.236 -2.272 1.00 70.84 111 LYS A C 1
ATOM 689 O O . LYS A 1 111 ? 12.595 23.926 -3.082 1.00 70.63 111 LYS A O 1
ATOM 695 N N . GLY A 1 112 ? 14.564 24.961 -2.585 1.00 73.78 112 GLY A N 1
ATOM 696 C CA . GLY A 1 112 ? 14.924 25.343 -3.964 1.00 68.53 112 GLY A CA 1
ATOM 697 C C . GLY A 1 112 ? 14.429 26.713 -4.378 1.00 73.22 112 GLY A C 1
ATOM 698 O O . GLY A 1 112 ? 13.760 27.394 -3.601 1.00 74.35 112 GLY A O 1
ATOM 699 N N . VAL A 1 113 ? 14.748 27.109 -5.612 1.00 80.19 113 VAL A N 1
ATOM 700 C CA . VAL A 1 113 ? 14.373 28.433 -6.112 1.00 84.14 113 VAL A CA 1
ATOM 701 C C . VAL A 1 113 ? 13.291 28.352 -7.185 1.00 89.98 113 VAL A C 1
ATOM 702 O O . VAL A 1 113 ? 13.393 27.595 -8.166 1.00 87.30 113 VAL A O 1
ATOM 706 N N . TRP A 1 114 ? 12.275 29.188 -6.992 1.00 89.15 114 TRP A N 1
ATOM 707 C CA . TRP A 1 114 ? 11.060 29.137 -7.761 1.00 83.07 114 TRP A CA 1
ATOM 708 C C . TRP A 1 114 ? 10.874 30.435 -8.522 1.00 83.75 114 TRP A C 1
ATOM 709 O O . TRP A 1 114 ? 11.450 31.465 -8.181 1.00 88.34 114 TRP A O 1
ATOM 720 N N . HIS A 1 115 ? 10.074 30.355 -9.574 1.00 92.63 115 HIS A N 1
ATOM 721 C CA . HIS A 1 115 ? 9.726 31.488 -10.415 1.00 97.20 115 HIS A CA 1
ATOM 722 C C . HIS A 1 115 ? 8.297 31.214 -10.837 1.00 94.43 115 HIS A C 1
ATOM 723 O O . HIS A 1 115 ? 7.901 30.051 -10.912 1.00 90.06 115 HIS A O 1
ATOM 730 N N . GLU A 1 116 ? 7.523 32.261 -11.110 1.00 99.45 116 GLU A N 1
ATOM 731 C CA . GLU A 1 116 ? 6.160 32.096 -11.621 1.00 101.48 116 GLU A CA 1
ATOM 732 C C . GLU A 1 116 ? 5.944 30.865 -12.498 1.00 94.66 116 GLU A C 1
ATOM 733 O O . GLU A 1 116 ? 4.969 30.128 -12.339 1.00 83.15 116 GLU A O 1
ATOM 739 N N . ARG A 1 117 ? 6.895 30.649 -13.400 1.00 92.59 117 ARG A N 1
ATOM 740 C CA . ARG A 1 117 ? 6.950 29.475 -14.264 1.00 95.02 117 ARG A CA 1
ATOM 741 C C . ARG A 1 117 ? 7.132 28.146 -13.494 1.00 91.15 117 ARG A C 1
ATOM 742 O O . ARG A 1 117 ? 6.293 27.245 -13.603 1.00 92.67 117 ARG A O 1
ATOM 750 N N . ARG A 1 118 ? 8.217 28.030 -12.726 1.00 82.68 118 ARG A N 1
ATOM 751 C CA . ARG A 1 118 ? 8.579 26.764 -12.062 1.00 86.77 118 ARG A CA 1
ATOM 752 C C . ARG A 1 118 ? 7.493 26.283 -11.080 1.00 95.42 118 ARG A C 1
ATOM 753 O O . ARG A 1 118 ? 7.108 25.107 -11.084 1.00 94.36 118 ARG A O 1
ATOM 761 N N . ALA A 1 119 ? 7.001 27.196 -10.247 1.00 99.76 119 ALA A N 1
ATOM 762 C CA . ALA A 1 119 ? 5.899 26.889 -9.334 1.00 100.18 119 ALA A CA 1
ATOM 763 C C . ALA A 1 119 ? 4.710 26.289 -10.101 1.00 102.56 119 ALA A C 1
ATOM 764 O O . ALA A 1 119 ? 4.154 25.254 -9.707 1.00 97.09 119 ALA A O 1
ATOM 766 N N . ARG A 1 120 ? 4.367 26.924 -11.220 1.00 99.72 120 ARG A N 1
ATOM 767 C CA . ARG A 1 120 ? 3.186 26.563 -12.000 1.00 104.10 120 ARG A CA 1
ATOM 768 C C . ARG A 1 120 ? 3.238 25.135 -12.571 1.00 100.34 120 ARG A C 1
ATOM 769 O O . ARG A 1 120 ? 2.204 24.554 -12.875 1.00 107.44 120 ARG A O 1
ATOM 777 N N . THR A 1 121 ? 4.435 24.578 -12.718 1.00 97.52 121 THR A N 1
ATOM 778 C CA . THR A 1 121 ? 4.599 23.207 -13.202 1.00 97.46 121 THR A CA 1
ATOM 779 C C . THR A 1 121 ? 4.357 22.204 -12.078 1.00 93.87 121 THR A C 1
ATOM 780 O O . THR A 1 121 ? 3.638 21.214 -12.264 1.00 96.86 121 THR A O 1
ATOM 784 N N . VAL A 1 122 ? 4.984 22.458 -10.929 1.00 81.22 122 VAL A N 1
ATOM 785 C CA . VAL A 1 122 ? 4.795 21.645 -9.718 1.00 82.83 122 VAL A CA 1
ATOM 786 C C . VAL A 1 122 ? 3.361 21.757 -9.159 1.00 78.10 122 VAL A C 1
ATOM 787 O O . VAL A 1 122 ? 2.860 20.821 -8.540 1.00 68.59 122 VAL A O 1
ATOM 791 N N . ALA A 1 123 ? 2.712 22.898 -9.382 1.00 76.78 123 ALA A N 1
ATOM 792 C CA . ALA A 1 123 ? 1.297 23.038 -9.080 1.00 81.31 123 ALA A CA 1
ATOM 793 C C . ALA A 1 123 ? 0.491 21.909 -9.743 1.00 85.39 123 ALA A C 1
ATOM 794 O O . ALA A 1 123 ? -0.315 21.243 -9.084 1.00 81.74 123 ALA A O 1
ATOM 796 N N . SER A 1 124 ? 0.731 21.689 -11.038 1.00 82.08 124 SER A N 1
ATOM 797 C CA . SER A 1 124 ? 0.033 20.645 -11.795 1.00 80.47 124 SER A CA 1
ATOM 798 C C . SER A 1 124 ? 0.413 19.237 -11.354 1.00 74.75 124 SER A C 1
ATOM 799 O O . SER A 1 124 ? -0.401 18.319 -11.452 1.00 68.96 124 SER A O 1
ATOM 802 N N . GLN A 1 125 ? 1.650 19.055 -10.899 1.00 77.54 125 GLN A N 1
ATOM 803 C CA . GLN A 1 125 ? 2.085 17.740 -10.416 1.00 80.84 125 GLN A CA 1
ATOM 804 C C . GLN A 1 125 ? 1.338 17.358 -9.146 1.00 79.91 125 GLN A C 1
ATOM 805 O O . GLN A 1 125 ? 1.017 16.184 -8.941 1.00 86.95 125 GLN A O 1
ATOM 811 N N . LEU A 1 126 ? 1.086 18.349 -8.290 1.00 75.90 126 LEU A N 1
ATOM 812 C CA . LEU A 1 126 ? 0.319 18.134 -7.055 1.00 66.77 126 LEU A CA 1
ATOM 813 C C . LEU A 1 126 ? -1.134 17.771 -7.390 1.00 63.40 126 LEU A C 1
ATOM 814 O O . LEU A 1 126 ? -1.618 16.727 -6.948 1.00 67.33 126 LEU A O 1
ATOM 819 N N . ARG A 1 127 ? -1.790 18.586 -8.218 1.00 64.55 127 ARG A N 1
ATOM 820 C CA . ARG A 1 127 ? -3.165 18.306 -8.661 1.00 75.74 127 ARG A CA 1
ATOM 821 C C . ARG A 1 127 ? -3.358 16.871 -9.150 1.00 81.67 127 ARG A C 1
ATOM 822 O O . ARG A 1 127 ? -4.368 16.241 -8.832 1.00 90.44 127 ARG A O 1
ATOM 830 N N . ALA A 1 128 ? -2.380 16.352 -9.892 1.00 83.31 128 ALA A N 1
ATOM 831 C CA . ALA A 1 128 ? -2.483 15.033 -10.523 1.00 82.28 128 ALA A CA 1
ATOM 832 C C . ALA A 1 128 ? -2.315 13.849 -9.565 1.00 87.02 128 ALA A C 1
ATOM 833 O O . ALA A 1 128 ? -2.599 12.707 -9.942 1.00 86.28 128 ALA A O 1
ATOM 835 N N . LEU A 1 129 ? -1.858 14.105 -8.339 1.00 88.38 129 LEU A N 1
ATOM 836 C CA . LEU A 1 129 ? -1.750 13.047 -7.327 1.00 87.60 129 LEU A CA 1
ATOM 837 C C . LEU A 1 129 ? -3.145 12.543 -6.923 1.00 91.56 129 LEU A C 1
ATOM 838 O O . LEU A 1 129 ? -4.115 13.300 -6.983 1.00 80.67 129 LEU A O 1
ATOM 843 N N . PRO A 1 130 ? -3.244 11.272 -6.481 1.00 101.01 130 PRO A N 1
ATOM 844 C CA . PRO A 1 130 ? -4.546 10.599 -6.360 1.00 103.51 130 PRO A CA 1
ATOM 845 C C . PRO A 1 130 ? -5.588 11.223 -5.405 1.00 104.69 130 PRO A C 1
ATOM 846 O O . PRO A 1 130 ? -6.776 10.923 -5.552 1.00 106.97 130 PRO A O 1
ATOM 850 N N . GLY A 1 131 ? -5.173 12.069 -4.455 1.00 97.06 131 GLY A N 1
ATOM 851 C CA . GLY A 1 131 ? -6.101 12.596 -3.432 1.00 87.61 131 GLY A CA 1
ATOM 852 C C . GLY A 1 131 ? -6.176 14.108 -3.266 1.00 76.55 131 GLY A C 1
ATOM 853 O O . GLY A 1 131 ? -6.771 14.606 -2.310 1.00 67.45 131 GLY A O 1
ATOM 854 N N . VAL A 1 132 ? -5.594 14.843 -4.200 1.00 69.12 132 VAL A N 1
ATOM 855 C CA . VAL A 1 132 ? -5.506 16.289 -4.084 1.00 69.25 132 VAL A CA 1
ATOM 856 C C . VAL A 1 132 ? -6.718 16.961 -4.727 1.00 72.12 132 VAL A C 1
ATOM 857 O O . VAL A 1 132 ? -7.210 16.501 -5.759 1.00 68.74 132 VAL A O 1
ATOM 861 N N . ILE A 1 133 ? -7.170 18.060 -4.116 1.00 69.92 133 ILE A N 1
ATOM 862 C CA . ILE A 1 133 ? -8.343 18.804 -4.571 1.00 69.67 133 ILE A CA 1
ATOM 863 C C . ILE A 1 133 ? -7.967 20.165 -5.132 1.00 68.74 133 ILE A C 1
ATOM 864 O O . ILE A 1 133 ? -8.295 20.480 -6.268 1.00 79.04 133 ILE A O 1
ATOM 869 N N . GLU A 1 134 ? -7.307 20.970 -4.309 1.00 71.59 134 GLU A N 1
ATOM 870 C CA . GLU A 1 134 ? -6.877 22.323 -4.661 1.00 78.67 134 GLU A CA 1
ATOM 871 C C . GLU A 1 134 ? -5.379 22.403 -4.369 1.00 75.18 134 GLU A C 1
ATOM 872 O O . GLU A 1 134 ? -4.905 21.765 -3.430 1.00 68.17 134 GLU A O 1
ATOM 878 N N . ALA A 1 135 ? -4.644 23.163 -5.183 1.00 78.15 135 ALA A N 1
ATOM 879 C CA . ALA A 1 135 ? -3.192 23.309 -5.028 1.00 75.02 135 ALA A CA 1
ATOM 880 C C . ALA A 1 135 ? -2.717 24.617 -5.635 1.00 80.93 135 ALA A C 1
ATOM 881 O O . ALA A 1 135 ? -3.076 24.935 -6.763 1.00 82.44 135 ALA A O 1
ATOM 883 N N . GLU A 1 136 ? -1.909 25.362 -4.878 1.00 88.42 136 GLU A N 1
ATOM 884 C CA . GLU A 1 136 ? -1.496 26.723 -5.236 1.00 98.33 136 GLU A CA 1
ATOM 885 C C . GLU A 1 136 ? -0.058 26.979 -4.779 1.00 106.38 136 GLU A C 1
ATOM 886 O O . GLU A 1 136 ? 0.180 27.331 -3.615 1.00 111.75 136 GLU A O 1
ATOM 892 N N . VAL A 1 137 ? 0.898 26.799 -5.688 1.00 106.20 137 VAL A N 1
ATOM 893 C CA . VAL A 1 137 ? 2.300 27.081 -5.388 1.00 98.23 137 VAL A CA 1
ATOM 894 C C . VAL A 1 137 ? 2.618 28.504 -5.833 1.00 89.98 137 VAL A C 1
ATOM 895 O O . VAL A 1 137 ? 2.408 28.861 -6.990 1.00 78.66 137 VAL A O 1
ATOM 899 N N . SER A 1 138 ? 3.102 29.308 -4.892 1.00 91.63 138 SER A N 1
ATOM 900 C CA . SER A 1 138 ? 3.486 30.686 -5.163 1.00 96.47 138 SER A CA 1
ATOM 901 C C . SER A 1 138 ? 4.952 30.754 -5.602 1.00 102.29 138 SER A C 1
ATOM 902 O O . SER A 1 138 ? 5.668 29.745 -5.592 1.00 97.56 138 SER A O 1
ATOM 905 N N . ALA A 1 139 ? 5.404 31.963 -5.913 1.00 102.49 139 ALA A N 1
ATOM 906 C CA . ALA A 1 139 ? 6.824 32.241 -6.030 1.00 105.87 139 ALA A CA 1
ATOM 907 C C . ALA A 1 139 ? 7.418 32.113 -4.630 1.00 102.51 139 ALA A C 1
ATOM 908 O O . ALA A 1 139 ? 6.749 32.420 -3.643 1.00 104.55 139 ALA A O 1
ATOM 910 N N . SER A 1 140 ? 8.659 31.642 -4.552 1.00 92.54 140 SER A N 1
ATOM 911 C CA . SER A 1 140 ? 9.345 31.395 -3.281 1.00 87.38 140 SER A CA 1
ATOM 912 C C . SER A 1 140 ? 8.973 30.028 -2.708 1.00 86.62 140 SER A C 1
ATOM 913 O O . SER A 1 140 ? 9.433 29.644 -1.632 1.00 86.34 140 SER A O 1
ATOM 916 N N . GLY A 1 141 ? 8.148 29.298 -3.450 1.00 80.00 141 GLY A N 1
ATOM 917 C CA . GLY A 1 141 ? 7.887 27.895 -3.195 1.00 76.58 141 GLY A CA 1
ATOM 918 C C . GLY A 1 141 ? 7.121 27.549 -1.932 1.00 81.87 141 GLY A C 1
ATOM 919 O O . GLY A 1 141 ? 7.461 26.575 -1.238 1.00 78.45 141 GLY A O 1
ATOM 920 N N . ILE A 1 142 ? 6.101 28.357 -1.621 1.00 82.35 142 ILE A N 1
ATOM 921 C CA . ILE A 1 142 ? 5.124 28.015 -0.575 1.00 81.00 142 ILE A CA 1
ATOM 922 C C . ILE A 1 142 ? 3.960 27.271 -1.226 1.00 75.21 142 ILE A C 1
ATOM 923 O O . ILE A 1 142 ? 3.234 27.834 -2.052 1.00 72.83 142 ILE A O 1
ATOM 928 N N . ALA A 1 143 ? 3.803 26.000 -0.852 1.00 71.87 143 ALA A N 1
ATOM 929 C CA . ALA A 1 143 ? 2.762 25.137 -1.415 1.00 73.57 143 ALA A CA 1
ATOM 930 C C . ALA A 1 143 ? 1.523 25.118 -0.508 1.00 71.89 143 ALA A C 1
ATOM 931 O O . ALA A 1 143 ? 1.613 24.706 0.648 1.00 64.84 143 ALA A O 1
ATOM 933 N N . ARG A 1 144 ? 0.386 25.555 -1.060 1.00 79.54 144 ARG A N 1
ATOM 934 C CA . ARG A 1 144 ? -0.924 25.569 -0.381 1.00 78.14 144 ARG A CA 1
ATOM 935 C C . ARG A 1 144 ? -1.814 24.484 -0.990 1.00 71.40 144 ARG A C 1
ATOM 936 O O . ARG A 1 144 ? -2.393 24.688 -2.052 1.00 64.92 144 ARG A O 1
ATOM 944 N N . VAL A 1 145 ? -1.936 23.347 -0.315 1.00 69.33 145 VAL A N 1
ATOM 945 C CA . VAL A 1 145 ? -2.685 22.203 -0.856 1.00 70.50 145 VAL A CA 1
ATOM 946 C C . VAL A 1 145 ? -3.893 21.849 0.039 1.00 70.57 145 VAL A C 1
ATOM 947 O O . VAL A 1 145 ? -3.945 22.209 1.226 1.00 69.69 145 VAL A O 1
ATOM 951 N N . GLU A 1 146 ? -4.877 21.186 -0.558 1.00 64.82 146 GLU A N 1
ATOM 952 C CA . GLU A 1 146 ? -6.021 20.662 0.171 1.00 62.15 146 GLU A CA 1
ATOM 953 C C . GLU A 1 146 ? -6.300 19.281 -0.360 1.00 59.33 146 GLU A C 1
ATOM 954 O O . GLU A 1 146 ? -6.278 19.084 -1.575 1.00 64.10 146 GLU A O 1
ATOM 960 N N . PHE A 1 147 ? -6.554 18.325 0.529 1.00 54.49 147 PHE A N 1
ATOM 961 C CA . PHE A 1 147 ? -6.665 16.936 0.110 1.00 56.53 147 PHE A CA 1
ATOM 962 C C . PHE A 1 147 ? -7.696 16.080 0.842 1.00 62.39 147 PHE A C 1
ATOM 963 O O . PHE A 1 147 ? -8.070 16.358 1.976 1.00 64.74 147 PHE A O 1
ATOM 971 N N . ASP A 1 148 ? -8.107 15.010 0.159 1.00 63.25 148 ASP A N 1
ATOM 972 C CA . ASP A 1 148 ? -9.096 14.061 0.637 1.00 66.49 148 ASP A CA 1
ATOM 973 C C . ASP A 1 148 ? -8.416 12.972 1.479 1.00 70.01 148 ASP A C 1
ATOM 974 O O . ASP A 1 148 ? -7.766 12.072 0.947 1.00 68.08 148 ASP A O 1
ATOM 979 N N . ASN A 1 149 ? -8.599 13.067 2.796 1.00 73.18 149 ASN A N 1
ATOM 980 C CA . ASN A 1 149 ? -7.979 12.173 3.776 1.00 73.68 149 ASN A CA 1
ATOM 981 C C . ASN A 1 149 ? -8.305 10.687 3.643 1.00 77.04 149 ASN A C 1
ATOM 982 O O . ASN A 1 149 ? -7.658 9.862 4.290 1.00 75.69 149 ASN A O 1
ATOM 987 N N . ASP A 1 150 ? -9.331 10.346 2.868 1.00 80.95 150 ASP A N 1
ATOM 988 C CA . ASP A 1 150 ? -9.682 8.945 2.651 1.00 88.66 150 ASP A CA 1
ATOM 989 C C . ASP A 1 150 ? -8.922 8.369 1.455 1.00 93.42 150 ASP A C 1
ATOM 990 O O . ASP A 1 150 ? -8.806 7.148 1.324 1.00 90.48 150 ASP A O 1
ATOM 995 N N . ARG A 1 151 ? -8.408 9.243 0.589 1.00 98.03 151 ARG A N 1
ATOM 996 C CA . ARG A 1 151 ? -7.608 8.815 -0.562 1.00 100.15 151 ARG A CA 1
ATOM 997 C C . ARG A 1 151 ? -6.106 8.952 -0.313 1.00 98.18 151 ARG A C 1
ATOM 998 O O . ARG A 1 151 ? -5.335 8.088 -0.730 1.00 109.23 151 ARG A O 1
ATOM 1006 N N . ILE A 1 152 ? -5.694 10.026 0.358 1.00 90.79 152 ILE A N 1
ATOM 1007 C CA . ILE A 1 152 ? -4.271 10.338 0.541 1.00 88.67 152 ILE A CA 1
ATOM 1008 C C . ILE A 1 152 ? -4.059 11.003 1.903 1.00 83.91 152 ILE A C 1
ATOM 1009 O O . ILE A 1 152 ? -5.003 11.528 2.490 1.00 88.98 152 ILE A O 1
ATOM 1014 N N . SER A 1 153 ? -2.832 10.941 2.416 1.00 76.17 153 SER A N 1
ATOM 1015 C CA . SER A 1 153 ? -2.431 11.703 3.602 1.00 75.72 153 SER A CA 1
ATOM 1016 C C . SER A 1 153 ? -1.325 12.702 3.243 1.00 74.29 153 SER A C 1
ATOM 1017 O O . SER A 1 153 ? -0.865 12.744 2.109 1.00 74.20 153 SER A O 1
ATOM 1020 N N . ALA A 1 154 ? -0.903 13.496 4.221 1.00 73.42 154 ALA A N 1
ATOM 1021 C CA . ALA A 1 154 ? 0.186 14.453 4.037 1.00 78.48 154 ALA A CA 1
ATOM 1022 C C . ALA A 1 154 ? 1.559 13.765 3.930 1.00 82.23 154 ALA A C 1
ATOM 1023 O O . ALA A 1 154 ? 2.453 14.262 3.235 1.00 87.55 154 ALA A O 1
ATOM 1025 N N . ALA A 1 155 ? 1.729 12.634 4.615 1.00 77.83 155 ALA A N 1
ATOM 1026 C CA . ALA A 1 155 ? 2.960 11.851 4.508 1.00 72.22 155 ALA A CA 1
ATOM 1027 C C . ALA A 1 155 ? 3.132 11.396 3.068 1.00 71.78 155 ALA A C 1
ATOM 1028 O O . ALA A 1 155 ? 4.205 11.537 2.500 1.00 73.26 155 ALA A O 1
ATOM 1030 N N . GLY A 1 156 ? 2.056 10.884 2.479 1.00 71.84 156 GLY A N 1
ATOM 1031 C CA . GLY A 1 156 ? 2.020 10.535 1.066 1.00 73.60 156 GLY A CA 1
ATOM 1032 C C . GLY A 1 156 ? 2.227 11.690 0.087 1.00 80.29 156 GLY A C 1
ATOM 1033 O O . GLY A 1 156 ? 2.695 11.457 -1.039 1.00 80.49 156 GLY A O 1
ATOM 1034 N N . ILE A 1 157 ? 1.851 12.914 0.493 1.00 75.03 157 ILE A N 1
ATOM 1035 C CA . ILE A 1 157 ? 2.154 14.138 -0.265 1.00 74.09 157 ILE A CA 1
ATOM 1036 C C . ILE A 1 157 ? 3.644 14.441 -0.225 1.00 69.60 157 ILE A C 1
ATOM 1037 O O . ILE A 1 157 ? 4.232 14.760 -1.260 1.00 55.81 157 ILE A O 1
ATOM 1042 N N . GLU A 1 158 ? 4.232 14.368 0.971 1.00 73.25 158 GLU A N 1
ATOM 1043 C CA . GLU A 1 158 ? 5.660 14.617 1.140 1.00 82.08 158 GLU A CA 1
ATOM 1044 C C . GLU A 1 158 ? 6.503 13.603 0.355 1.00 85.32 158 GLU A C 1
ATOM 1045 O O . GLU A 1 158 ? 7.459 13.987 -0.322 1.00 82.54 158 GLU A O 1
ATOM 1051 N N . GLN A 1 159 ? 6.132 12.324 0.443 1.00 90.79 159 GLN A N 1
ATOM 1052 C CA . GLN A 1 159 ? 6.835 11.245 -0.261 1.00 92.17 159 GLN A CA 1
ATOM 1053 C C . GLN A 1 159 ? 6.757 11.420 -1.780 1.00 85.78 159 GLN A C 1
ATOM 1054 O O . GLN A 1 159 ? 7.714 11.112 -2.478 1.00 80.02 159 GLN A O 1
ATOM 1060 N N . ALA A 1 160 ? 5.632 11.927 -2.283 1.00 82.31 160 ALA A N 1
ATOM 1061 C CA . ALA A 1 160 ? 5.467 12.202 -3.723 1.00 83.44 160 ALA A CA 1
ATOM 1062 C C . ALA A 1 160 ? 6.213 13.463 -4.236 1.00 83.34 160 ALA A C 1
ATOM 1063 O O . ALA A 1 1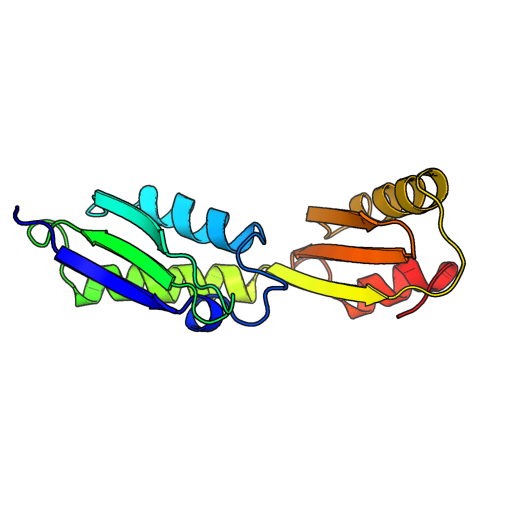60 ? 6.692 13.483 -5.388 1.00 71.61 160 ALA A O 1
ATOM 1065 N N . LEU A 1 161 ? 6.264 14.512 -3.407 1.00 81.55 161 LEU A N 1
ATOM 1066 C CA . LEU A 1 161 ? 7.078 15.694 -3.690 1.00 82.59 161 LEU A CA 1
ATOM 1067 C C . LEU A 1 161 ? 8.491 15.548 -3.128 1.00 84.69 161 LEU A C 1
ATOM 1068 O O . LEU A 1 161 ? 9.289 16.469 -3.246 1.00 82.84 161 LEU A O 1
ATOM 1073 N N . SER A 1 162 ? 8.794 14.404 -2.513 1.00 91.42 162 SER A N 1
ATOM 1074 C CA . SER A 1 162 ? 10.156 14.098 -2.061 1.00 99.30 162 SER A CA 1
ATOM 1075 C C . SER A 1 162 ? 11.120 14.115 -3.246 1.00 107.62 162 SER A C 1
ATOM 1076 O O . SER A 1 162 ? 12.170 14.763 -3.179 1.00 113.27 162 SER A O 1
ATOM 1079 N N . LYS A 1 163 ? 10.747 13.418 -4.326 1.00 108.33 163 LYS A N 1
ATOM 1080 C CA . LYS A 1 163 ? 11.545 13.392 -5.555 1.00 109.17 163 LYS A CA 1
ATOM 1081 C C . LYS A 1 163 ? 12.235 14.755 -5.796 1.00 113.14 163 LYS A C 1
ATOM 1082 O O . LYS A 1 163 ? 13.466 14.836 -5.807 1.00 122.13 163 LYS A O 1
ATOM 1088 N N . ARG A 1 164 ? 11.457 15.829 -5.899 1.00 108.58 164 ARG A N 1
ATOM 1089 C CA . ARG A 1 164 ? 12.012 17.156 -6.142 1.00 105.63 164 ARG A CA 1
ATOM 1090 C C . ARG A 1 164 ? 12.249 17.902 -4.829 1.00 97.40 164 ARG A C 1
ATOM 1091 O O . ARG A 1 164 ? 13.391 17.967 -4.358 1.00 81.72 164 ARG A O 1
ATOM 1099 N N . GLY A 1 165 ? 11.178 18.448 -4.247 1.00 92.08 165 GLY A N 1
ATOM 1100 C CA . GLY A 1 165 ? 11.279 19.290 -3.051 1.00 90.65 165 GLY A CA 1
ATOM 1101 C C . GLY A 1 165 ? 11.198 18.493 -1.769 1.00 89.24 165 GLY A C 1
ATOM 1102 O O . GLY A 1 165 ? 11.209 17.267 -1.803 1.00 89.74 165 GLY A O 1
ATOM 1103 N N . LEU A 1 166 ? 11.133 19.192 -0.638 1.00 96.83 166 LEU A N 1
ATOM 1104 C CA . LEU A 1 166 ? 10.868 18.560 0.659 1.00 103.10 166 LEU A CA 1
ATOM 1105 C C . LEU A 1 166 ? 10.542 19.599 1.735 1.00 109.04 166 LEU A C 1
ATOM 1106 O O . LEU A 1 166 ? 11.274 20.580 1.889 1.00 119.98 166 LEU A O 1
ATOM 1111 N N . ALA A 1 167 ? 9.441 19.377 2.462 1.00 105.88 167 ALA A N 1
ATOM 1112 C CA . ALA A 1 167 ? 9.078 20.164 3.654 1.00 104.62 167 ALA A CA 1
ATOM 1113 C C . ALA A 1 167 ? 9.563 21.616 3.620 1.00 104.94 167 ALA A C 1
ATOM 1114 O O . ALA A 1 167 ? 10.247 22.091 4.532 1.00 110.18 167 ALA A O 1
#

CATH classification: 3.30.70.100 (+1 more: 3.30.70.100)

Foldseek 3Di:
DQKDKDKDFLCQLANDDPFCVPCLVVQLQVVLVPDPFWPHKDWAADPPGRRIMIMTIGRCVTDPPVGSVCSNNVSSVVSNVFKDKDWDQWDDFFDPVRQVVVQVVLVPPFWWDHWDADGNGTITTMGTPVGDDVVRVQVSCVVPIHD

Radius of gyration: 18.25 Å; Cα contacts (8 Å, |Δi|>4): 245; chains: 1; bounding box: 56×33×34 Å

Sequence (147 aa):
NATEKLRLDIPVLLPGLPDSSDPCVERLLSELRGKEGVEAAHIKTANVDSDSQICVHYDPAAISLARIRELVTSTGAVISSRFGHVLWQLKGVWHERRARTVASQLRALPGVIEAEVSASGIARVEFDNDRISAAGIEQALSKRGLA

Nearest PDB structures (foldseek):
  4u9r-assembly1_A  TM=1.007E+00  e=2.319E-30  Cupriavidus metallidurans CH34
  6ff1-assembly1_A  TM=8.207E-01  e=1.061E-01  Staphylococcus aureus subsp. aureus NCTC 8325
  1fvs-assembly1_A  TM=8.179E-01  e=1.275E-01  Saccharomyces cerevisiae
  7bfd-assembly1_K  TM=7.967E-01  e=4.079E-01  Thermus thermophilus HB8
  1y0h-assembly1_B  TM=6.455E-01  e=4.610E-01  Mycobacterium tuberculosis